Protein AF-A0A947DYX0-F1 (afdb_monomer_lite)

Structure (mmCIF, N/CA/C/O backbone):
data_AF-A0A947DYX0-F1
#
_entry.id   AF-A0A947DYX0-F1
#
loop_
_atom_site.group_PDB
_atom_site.id
_atom_site.type_symbol
_atom_site.label_atom_id
_atom_site.label_alt_id
_atom_site.label_comp_id
_atom_site.label_asym_id
_atom_site.label_entity_id
_atom_site.label_seq_id
_atom_site.pdbx_PDB_ins_code
_atom_site.Cartn_x
_atom_site.Cartn_y
_atom_site.Cartn_z
_atom_site.occupancy
_atom_site.B_iso_or_equiv
_atom_site.auth_seq_id
_atom_site.auth_comp_id
_atom_site.auth_asym_id
_atom_site.auth_atom_id
_atom_site.pdbx_PDB_model_num
ATOM 1 N N . MET A 1 1 ? 0.340 -6.813 -25.404 1.00 74.12 1 MET A N 1
ATOM 2 C CA . MET A 1 1 ? -0.403 -6.160 -24.301 1.00 74.12 1 MET A CA 1
ATOM 3 C C . MET A 1 1 ? 0.054 -4.710 -24.204 1.00 74.12 1 MET A C 1
ATOM 5 O O . MET A 1 1 ? 1.250 -4.486 -24.320 1.00 74.12 1 MET A O 1
ATOM 9 N N . LYS A 1 2 ? -0.851 -3.732 -24.047 1.00 79.88 2 LYS A N 1
ATOM 10 C CA . LYS A 1 2 ? -0.448 -2.337 -23.786 1.00 79.88 2 LYS A CA 1
ATOM 11 C C . LYS A 1 2 ? -0.071 -2.224 -22.305 1.00 79.88 2 LYS A C 1
ATOM 13 O O . LYS A 1 2 ? -0.899 -2.559 -21.464 1.00 79.88 2 LYS A O 1
ATOM 18 N N . ILE A 1 3 ? 1.159 -1.810 -22.000 1.00 84.88 3 ILE A N 1
ATOM 19 C CA . ILE A 1 3 ? 1.659 -1.669 -20.625 1.00 84.88 3 ILE A CA 1
ATOM 20 C C . ILE A 1 3 ? 2.014 -0.199 -20.404 1.00 84.88 3 ILE A C 1
ATOM 22 O O . ILE A 1 3 ? 2.856 0.340 -21.115 1.00 84.88 3 ILE A O 1
ATOM 26 N N . GLU A 1 4 ? 1.353 0.444 -19.443 1.00 91.44 4 GLU A N 1
ATOM 27 C CA . GLU A 1 4 ? 1.628 1.822 -19.030 1.00 91.44 4 GLU A CA 1
ATOM 28 C C . GLU A 1 4 ? 2.115 1.824 -17.580 1.00 91.44 4 GLU A C 1
ATOM 30 O O . GLU A 1 4 ? 1.540 1.163 -16.713 1.00 91.44 4 GLU A O 1
ATOM 35 N N . PHE A 1 5 ? 3.189 2.559 -17.311 1.00 93.19 5 PHE A N 1
ATOM 36 C CA . PHE A 1 5 ? 3.759 2.702 -15.977 1.00 93.19 5 PHE A CA 1
ATOM 37 C C . PHE A 1 5 ? 4.449 4.057 -15.827 1.00 93.19 5 PHE A C 1
ATOM 39 O O . PHE A 1 5 ? 4.789 4.729 -16.797 1.00 93.19 5 PHE A O 1
ATOM 46 N N . ASP A 1 6 ? 4.672 4.447 -14.576 1.00 95.25 6 ASP A N 1
ATOM 47 C CA . ASP A 1 6 ? 5.463 5.624 -14.234 1.00 95.25 6 ASP A CA 1
ATOM 48 C C . ASP A 1 6 ? 6.953 5.359 -14.512 1.00 95.25 6 ASP A C 1
ATOM 50 O O . ASP A 1 6 ? 7.538 4.413 -13.973 1.00 95.25 6 ASP A O 1
ATOM 54 N N . VAL A 1 7 ? 7.559 6.197 -15.357 1.00 93.69 7 VAL A N 1
ATOM 55 C CA . VAL A 1 7 ? 8.950 6.038 -15.809 1.00 93.69 7 VAL A CA 1
ATOM 56 C C . VAL A 1 7 ? 9.926 6.115 -14.634 1.00 93.69 7 VAL A C 1
ATOM 58 O O . VAL A 1 7 ? 10.794 5.256 -14.511 1.00 93.69 7 VAL A O 1
ATOM 61 N N . PHE A 1 8 ? 9.731 7.052 -13.701 1.00 95.62 8 PHE A N 1
ATOM 62 C CA . PHE A 1 8 ? 10.613 7.212 -12.541 1.00 95.62 8 PHE A CA 1
ATOM 63 C C . PHE A 1 8 ? 10.549 6.016 -11.580 1.00 95.62 8 PHE A C 1
ATOM 65 O O . PHE A 1 8 ? 11.541 5.663 -10.934 1.00 95.62 8 PHE A O 1
ATOM 72 N N . LYS A 1 9 ? 9.389 5.359 -11.459 1.00 93.50 9 LYS A N 1
ATOM 73 C CA . LYS A 1 9 ? 9.264 4.101 -10.710 1.00 93.50 9 LYS A CA 1
ATOM 74 C C . LYS A 1 9 ? 9.988 2.961 -11.414 1.00 93.50 9 LYS A C 1
ATOM 76 O O . LYS A 1 9 ? 10.657 2.197 -10.718 1.00 93.50 9 LYS A O 1
ATOM 81 N N . ASN A 1 10 ? 9.881 2.859 -12.739 1.00 95.44 10 ASN A N 1
ATOM 82 C CA . ASN A 1 10 ? 10.603 1.844 -13.502 1.00 95.44 10 ASN A CA 1
ATOM 83 C C . ASN A 1 10 ? 12.121 2.054 -13.382 1.00 95.44 10 ASN A C 1
ATOM 85 O O . ASN A 1 10 ? 12.824 1.138 -12.973 1.00 95.44 10 ASN A O 1
ATOM 89 N N . GLU A 1 11 ? 12.622 3.276 -13.585 1.00 96.06 11 GLU A N 1
ATOM 90 C CA . GLU A 1 11 ? 14.040 3.631 -13.408 1.00 96.06 11 GLU A CA 1
ATOM 91 C C . GLU A 1 11 ? 14.562 3.255 -12.020 1.00 96.06 11 GLU A C 1
ATOM 93 O O . GLU A 1 11 ? 15.599 2.602 -11.888 1.00 96.06 11 GLU A O 1
ATOM 98 N N . ARG A 1 12 ? 13.811 3.600 -10.965 1.00 96.25 12 ARG A N 1
ATOM 99 C CA . ARG A 1 12 ? 14.164 3.207 -9.597 1.00 96.25 12 ARG A CA 1
ATOM 100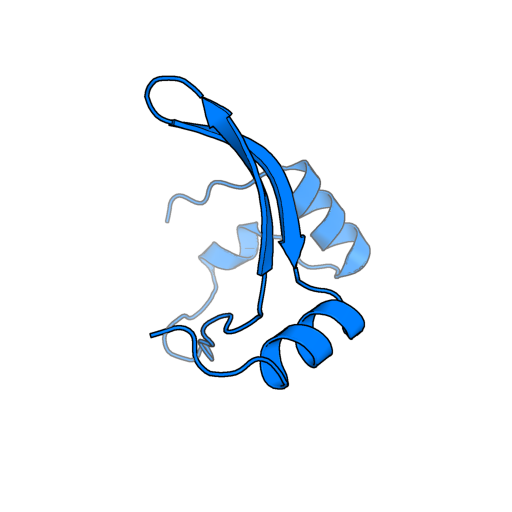 C C . ARG A 1 12 ? 14.188 1.689 -9.439 1.00 96.25 12 ARG A C 1
ATOM 102 O O . ARG A 1 12 ? 15.064 1.170 -8.750 1.00 96.25 12 ARG A O 1
ATOM 109 N N . ASN A 1 13 ? 13.242 0.973 -10.041 1.00 95.75 13 ASN A N 1
ATOM 110 C CA . ASN A 1 13 ? 13.195 -0.482 -9.966 1.00 95.75 13 ASN A CA 1
ATOM 111 C C . ASN A 1 13 ? 14.369 -1.135 -10.706 1.00 95.75 13 ASN A C 1
ATOM 113 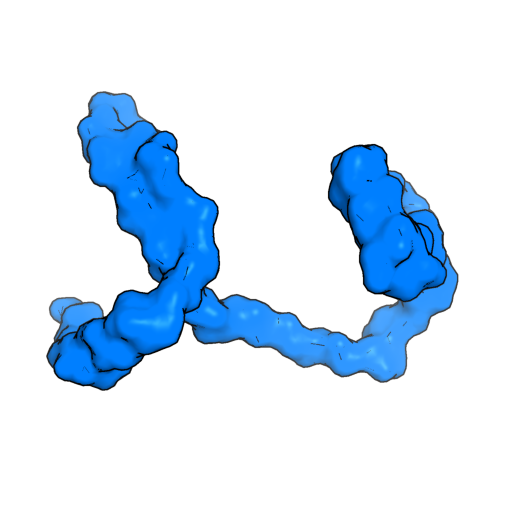O O . ASN A 1 13 ? 14.986 -2.050 -10.168 1.00 95.75 13 ASN A O 1
ATOM 117 N N . ILE A 1 14 ? 14.732 -0.618 -11.879 1.00 95.62 14 ILE A N 1
ATOM 118 C CA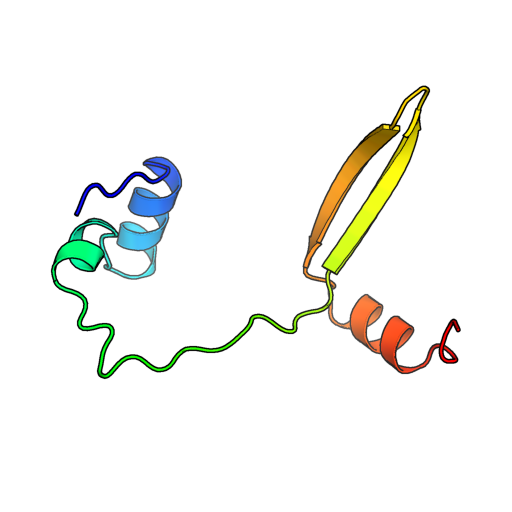 . ILE A 1 14 ? 15.906 -1.042 -12.646 1.00 95.62 14 ILE A CA 1
ATOM 119 C C . ILE A 1 14 ? 17.171 -0.800 -11.829 1.00 95.62 14 ILE A C 1
ATOM 121 O O . ILE A 1 14 ? 17.980 -1.705 -11.674 1.00 95.62 14 ILE A O 1
ATOM 125 N N . HIS A 1 15 ? 17.322 0.385 -11.244 1.00 95.94 15 HIS A N 1
ATOM 126 C CA . HIS A 1 15 ? 18.511 0.713 -10.468 1.00 95.94 15 HIS A CA 1
ATOM 127 C C . HIS A 1 15 ? 18.643 -0.142 -9.199 1.00 95.94 15 HIS A C 1
ATOM 129 O O . HIS A 1 15 ? 19.731 -0.590 -8.857 1.00 95.94 15 HIS A O 1
ATOM 135 N N . GLN A 1 16 ? 17.535 -0.386 -8.493 1.00 96.19 16 GLN A N 1
ATOM 136 C CA . GLN A 1 16 ? 17.553 -1.106 -7.215 1.00 96.19 16 GLN A CA 1
ATOM 137 C C . GLN A 1 16 ? 17.501 -2.631 -7.357 1.00 96.19 16 GLN A C 1
ATOM 139 O O . GLN A 1 16 ? 17.903 -3.335 -6.433 1.00 96.19 16 GLN A O 1
ATOM 144 N N . ARG A 1 17 ? 16.916 -3.147 -8.443 1.00 94.62 17 ARG A N 1
ATOM 145 C CA . ARG A 1 17 ? 16.566 -4.571 -8.595 1.00 94.62 17 ARG A CA 1
ATOM 146 C C . ARG A 1 17 ? 16.947 -5.154 -9.956 1.00 94.62 17 ARG A C 1
ATOM 148 O O . ARG A 1 17 ? 16.628 -6.312 -10.205 1.00 94.62 17 ARG A O 1
ATOM 155 N N . SER A 1 18 ? 17.584 -4.377 -10.835 1.00 94.06 18 SER A N 1
ATOM 156 C CA . SER A 1 18 ? 17.958 -4.780 -12.201 1.00 94.06 18 SER A CA 1
ATOM 157 C C . SER A 1 18 ? 16.793 -5.381 -12.995 1.00 94.06 18 SER A C 1
ATOM 159 O O . SER A 1 18 ? 16.975 -6.302 -13.791 1.00 94.06 18 SER A O 1
ATOM 161 N N . LEU A 1 19 ? 15.575 -4.877 -12.759 1.00 93.12 19 LEU A N 1
ATOM 162 C CA . LEU A 1 19 ? 14.345 -5.433 -13.314 1.00 93.12 19 LEU A CA 1
ATOM 163 C C . LEU A 1 19 ? 13.487 -4.339 -13.959 1.00 93.12 19 LEU A C 1
ATOM 165 O O . LEU A 1 19 ? 12.964 -3.461 -13.277 1.00 93.12 19 LEU A O 1
ATOM 169 N N . GLN A 1 20 ? 13.350 -4.417 -15.278 1.00 95.19 20 GLN A N 1
ATOM 170 C CA . GLN A 1 20 ? 12.552 -3.514 -16.110 1.00 95.19 20 GLN A CA 1
ATOM 171 C C . GLN A 1 20 ? 11.079 -3.941 -16.126 1.00 95.19 20 GLN A C 1
ATOM 173 O O . GLN A 1 20 ? 10.786 -5.136 -16.221 1.00 95.19 20 GLN A O 1
ATOM 178 N N . PHE A 1 21 ? 10.150 -2.988 -16.057 1.00 95.25 21 PHE A N 1
ATOM 179 C CA . PHE A 1 21 ? 8.705 -3.248 -16.087 1.00 95.25 21 PHE A CA 1
ATOM 180 C C . PHE A 1 21 ? 8.203 -3.711 -17.457 1.00 95.25 21 PHE A C 1
ATOM 182 O O . PHE A 1 21 ? 7.218 -4.437 -17.533 1.00 95.25 21 PHE A O 1
ATOM 189 N N . GLU A 1 22 ? 8.902 -3.377 -18.537 1.00 93.75 22 GLU A N 1
ATOM 190 C CA . GLU A 1 22 ? 8.597 -3.822 -19.898 1.00 93.75 22 GLU A CA 1
ATOM 191 C C . GLU A 1 22 ? 8.612 -5.355 -20.017 1.00 93.75 22 GLU A C 1
ATOM 193 O O . GLU A 1 22 ? 7.842 -5.918 -20.794 1.00 93.75 22 GLU A O 1
ATOM 198 N N . ARG A 1 23 ? 9.400 -6.044 -19.174 1.00 92.50 23 ARG A N 1
ATOM 199 C CA . ARG A 1 23 ? 9.461 -7.517 -19.117 1.00 92.50 23 ARG A CA 1
ATOM 200 C C . ARG A 1 23 ? 8.142 -8.169 -18.701 1.00 92.50 23 ARG A C 1
ATOM 202 O O . ARG A 1 23 ? 7.996 -9.375 -18.855 1.00 92.50 23 ARG A O 1
ATOM 209 N N . VAL A 1 24 ? 7.171 -7.397 -18.205 1.00 92.62 24 VAL A N 1
ATOM 210 C CA . VAL A 1 24 ? 5.810 -7.890 -17.943 1.00 92.62 24 VAL A CA 1
ATOM 211 C C . VAL A 1 24 ? 5.141 -8.402 -19.223 1.00 92.62 24 VAL A C 1
ATOM 213 O O . VAL A 1 24 ? 4.288 -9.279 -19.139 1.00 92.62 24 VAL A O 1
ATOM 216 N N . ALA A 1 25 ? 5.544 -7.922 -20.407 1.00 91.25 25 ALA A N 1
ATOM 217 C CA . ALA A 1 25 ? 5.044 -8.447 -21.678 1.00 91.25 25 ALA A CA 1
ATOM 218 C C . ALA A 1 25 ? 5.349 -9.944 -21.875 1.00 91.25 25 ALA A C 1
ATOM 220 O O . ALA A 1 25 ? 4.559 -10.633 -22.516 1.00 91.25 25 ALA A O 1
ATOM 221 N N . ASP A 1 26 ? 6.442 -10.429 -21.278 1.00 90.75 26 ASP A N 1
ATOM 222 C CA . ASP A 1 26 ? 6.900 -11.820 -21.355 1.00 90.75 26 ASP A CA 1
ATOM 223 C C . ASP A 1 26 ? 6.572 -12.621 -20.080 1.00 90.75 26 ASP A C 1
ATOM 225 O O . ASP A 1 26 ? 6.999 -13.766 -19.929 1.00 90.75 26 ASP A O 1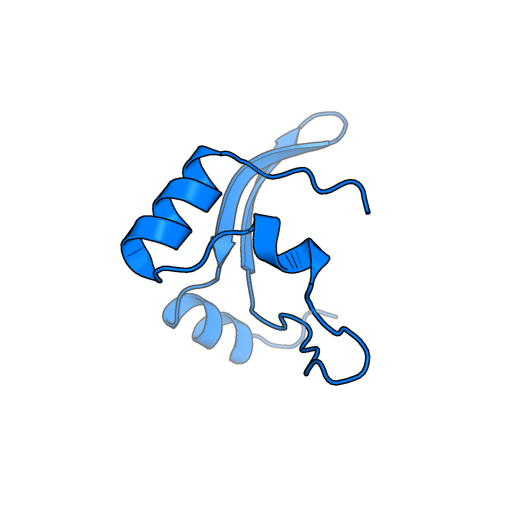
ATOM 229 N N . PHE A 1 27 ? 5.861 -12.023 -19.119 1.00 90.50 27 PHE A N 1
ATOM 230 C CA . PHE A 1 27 ? 5.556 -12.666 -17.845 1.00 90.50 27 PHE A CA 1
ATOM 231 C C . PHE A 1 27 ? 4.458 -13.724 -18.017 1.00 90.50 27 PHE A C 1
ATOM 233 O O . PHE A 1 27 ? 3.335 -13.412 -18.416 1.00 90.50 27 PHE A O 1
ATOM 240 N N . ASP A 1 28 ? 4.766 -14.981 -17.686 1.00 91.62 28 ASP A N 1
ATOM 241 C CA . ASP A 1 28 ? 3.786 -16.066 -17.717 1.00 91.62 28 ASP A CA 1
ATOM 242 C C . ASP A 1 28 ? 2.899 -16.037 -16.466 1.00 91.62 28 ASP A C 1
ATOM 244 O O . ASP A 1 28 ? 3.256 -16.521 -15.391 1.00 91.62 28 ASP A O 1
ATOM 248 N N . PHE A 1 29 ? 1.704 -15.474 -16.620 1.00 88.19 29 PHE A N 1
ATOM 249 C CA . PHE A 1 29 ? 0.713 -15.410 -15.550 1.00 88.19 29 PHE A CA 1
ATOM 250 C C . PHE A 1 29 ? 0.148 -16.784 -15.149 1.00 88.19 29 PHE A C 1
ATOM 252 O O . PHE A 1 29 ? -0.393 -16.892 -14.051 1.00 88.19 29 PHE A O 1
ATOM 259 N N . ASN A 1 30 ? 0.278 -17.835 -15.973 1.00 92.56 30 ASN A N 1
ATOM 260 C CA . ASN A 1 30 ? -0.269 -19.161 -15.647 1.00 92.56 30 ASN A CA 1
ATOM 261 C C . ASN A 1 30 ? 0.527 -19.869 -14.547 1.00 92.56 30 ASN A C 1
ATOM 263 O O . ASN A 1 30 ? -0.026 -20.677 -13.804 1.00 92.56 30 ASN A O 1
ATOM 267 N N . THR A 1 31 ? 1.821 -19.570 -14.446 1.00 92.44 31 THR A N 1
ATOM 268 C CA . THR A 1 31 ? 2.722 -20.142 -13.437 1.00 92.44 31 THR A CA 1
ATOM 269 C C . THR A 1 31 ? 3.041 -19.165 -12.305 1.00 92.44 31 THR A C 1
ATOM 271 O O . THR A 1 31 ? 3.787 -19.492 -11.380 1.00 92.44 31 THR A O 1
ATOM 274 N N . ALA A 1 32 ? 2.457 -17.966 -12.338 1.00 92.69 32 ALA A N 1
ATOM 275 C CA . ALA A 1 32 ? 2.703 -16.929 -11.353 1.00 92.69 32 ALA A CA 1
ATOM 276 C C . ALA A 1 32 ? 2.058 -17.242 -9.993 1.00 92.69 32 ALA A C 1
ATOM 278 O O . ALA A 1 32 ? 0.895 -17.633 -9.899 1.00 92.69 32 ALA A O 1
ATOM 279 N N . ILE A 1 33 ? 2.792 -16.962 -8.913 1.00 90.94 33 ILE A N 1
ATOM 280 C CA . ILE A 1 33 ? 2.212 -16.888 -7.570 1.00 90.94 33 ILE A CA 1
ATOM 281 C C . ILE A 1 33 ? 1.552 -15.517 -7.420 1.00 90.94 33 ILE A C 1
ATOM 283 O O . ILE A 1 33 ? 2.227 -14.487 -7.449 1.00 90.94 33 ILE A O 1
ATOM 287 N N . VAL A 1 34 ? 0.235 -15.505 -7.225 1.00 88.75 34 VAL A N 1
ATOM 288 C CA . VAL A 1 34 ? -0.533 -14.288 -6.944 1.00 88.75 34 VAL A CA 1
ATOM 289 C C . VAL A 1 34 ? -0.855 -14.241 -5.457 1.00 88.75 34 VAL A C 1
ATOM 291 O O . VAL A 1 34 ? -1.459 -15.160 -4.911 1.00 88.75 34 VAL A O 1
ATOM 294 N N . GLN A 1 35 ? -0.471 -13.148 -4.802 1.00 88.75 35 GLN A N 1
ATOM 295 C CA . GLN A 1 35 ? -0.790 -12.900 -3.402 1.00 88.75 35 GLN A CA 1
ATOM 296 C C . GLN A 1 35 ? -1.501 -11.556 -3.274 1.00 88.75 35 GLN A C 1
ATOM 298 O O . GLN A 1 35 ? -0.991 -10.526 -3.718 1.00 88.75 35 GLN A O 1
ATOM 303 N N . GLN A 1 36 ? -2.668 -11.558 -2.633 1.00 86.69 36 GLN A N 1
ATOM 304 C CA . GLN A 1 36 ? -3.341 -10.323 -2.252 1.00 86.69 36 GLN A CA 1
ATOM 305 C C . GLN A 1 36 ? -2.511 -9.591 -1.190 1.00 86.69 36 GLN A C 1
ATOM 307 O O . GLN A 1 36 ? -2.098 -10.189 -0.192 1.00 86.69 36 GLN A O 1
ATOM 312 N N . ASP A 1 37 ? -2.276 -8.289 -1.383 1.00 84.75 37 ASP A N 1
ATOM 313 C CA . ASP A 1 37 ? -1.630 -7.467 -0.358 1.00 84.75 37 ASP A CA 1
ATOM 314 C C . ASP A 1 37 ? -2.620 -7.230 0.795 1.00 84.75 37 ASP A C 1
ATOM 316 O O . ASP A 1 37 ? -3.476 -6.352 0.733 1.00 84.75 37 ASP A O 1
ATOM 320 N N . ILE A 1 38 ? -2.51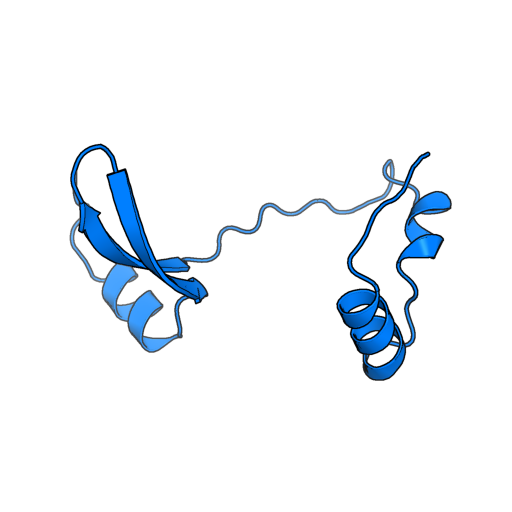6 -8.051 1.841 1.00 87.06 38 ILE A N 1
ATOM 321 C CA . ILE A 1 38 ? -3.341 -7.986 3.060 1.00 87.06 38 ILE A CA 1
ATOM 322 C C . ILE A 1 38 ? -2.770 -7.025 4.118 1.00 87.06 38 ILE A C 1
ATOM 324 O O . ILE A 1 38 ? -3.123 -7.102 5.293 1.00 87.06 38 ILE A O 1
ATOM 328 N N . ARG A 1 39 ? -1.840 -6.137 3.743 1.00 89.62 39 ARG A N 1
ATOM 329 C CA . ARG A 1 39 ? -1.220 -5.200 4.690 1.00 89.62 39 ARG A CA 1
ATOM 330 C C . ARG A 1 39 ? -2.207 -4.141 5.165 1.00 89.62 39 ARG A C 1
ATOM 332 O O . ARG A 1 39 ? -2.924 -3.527 4.373 1.00 89.62 39 ARG A O 1
ATOM 339 N N . LEU A 1 40 ? -2.129 -3.829 6.455 1.00 92.38 40 LEU A N 1
ATOM 340 C CA . LEU A 1 40 ? -2.810 -2.680 7.033 1.00 92.38 40 LEU A CA 1
ATOM 341 C C . LEU A 1 40 ? -2.232 -1.372 6.468 1.00 92.38 40 LEU A C 1
ATOM 343 O O . LEU A 1 40 ? -1.015 -1.208 6.333 1.00 92.38 40 LEU A O 1
ATOM 347 N N . HIS A 1 41 ? -3.116 -0.429 6.158 1.00 94.62 41 HIS A N 1
ATOM 348 C CA . HIS A 1 41 ? -2.770 0.914 5.708 1.00 94.62 41 HIS A CA 1
ATOM 349 C C . HIS A 1 41 ? -3.369 1.951 6.658 1.00 94.62 41 HIS A C 1
ATOM 351 O O . HIS A 1 41 ? -4.400 1.715 7.281 1.00 94.62 41 HIS A O 1
ATOM 357 N N . VAL A 1 42 ? -2.723 3.112 6.748 1.00 95.25 42 VAL A N 1
ATOM 358 C CA . VAL A 1 42 ? -3.198 4.254 7.531 1.00 95.25 42 VAL A CA 1
ATOM 359 C C . VAL A 1 42 ? -3.576 5.379 6.580 1.00 95.25 42 VAL A C 1
ATOM 361 O O . VAL A 1 42 ? -2.767 5.795 5.744 1.00 95.25 42 VAL A O 1
ATOM 364 N N . LEU A 1 43 ? -4.804 5.874 6.738 1.00 96.44 43 LEU A N 1
ATOM 365 C CA . LEU A 1 43 ? -5.345 7.028 6.032 1.00 96.44 43 LEU A CA 1
ATOM 366 C C . LEU A 1 43 ? -5.579 8.165 7.032 1.00 96.44 43 LEU A C 1
ATOM 368 O O . LEU A 1 43 ? -6.368 8.030 7.962 1.00 96.44 43 LEU A O 1
ATOM 372 N N . CYS A 1 44 ? -4.913 9.297 6.825 1.00 96.81 44 CYS A N 1
ATOM 373 C CA . CYS A 1 44 ? -5.200 10.545 7.527 1.00 96.81 44 CYS A CA 1
ATOM 374 C C . CYS A 1 44 ? -5.924 11.478 6.558 1.00 96.81 44 CYS A C 1
ATOM 376 O O . CYS A 1 44 ? -5.416 11.737 5.464 1.00 96.81 44 CYS A O 1
ATOM 378 N N . PHE A 1 45 ? -7.090 11.987 6.948 1.00 98.25 45 PHE A N 1
ATOM 379 C CA . PHE A 1 45 ? -7.913 12.836 6.095 1.00 98.25 45 PHE A CA 1
ATOM 380 C C . PHE A 1 45 ? -8.719 13.848 6.910 1.00 98.25 45 PHE A C 1
ATOM 382 O O . PHE A 1 45 ? -8.910 13.689 8.115 1.00 98.25 45 PHE A O 1
ATOM 389 N N . THR A 1 46 ? -9.210 14.879 6.230 1.00 97.94 46 THR A N 1
ATOM 390 C CA . THR A 1 46 ? -10.206 15.813 6.765 1.00 97.94 46 THR A CA 1
ATOM 391 C C . THR A 1 46 ? -11.473 15.701 5.920 1.00 97.94 46 THR A C 1
ATOM 393 O O . THR A 1 46 ? -11.361 15.780 4.693 1.00 97.94 46 THR A O 1
ATOM 396 N N . PRO A 1 47 ? -12.662 15.502 6.514 1.00 97.94 47 PRO A N 1
ATOM 397 C CA . PRO A 1 47 ? -13.917 15.597 5.774 1.00 97.94 47 PRO A CA 1
ATOM 398 C C . PRO A 1 47 ? -14.070 16.985 5.140 1.00 97.94 47 PRO A C 1
ATOM 400 O O . PRO A 1 47 ? -13.699 17.990 5.744 1.00 97.94 47 PRO A O 1
ATOM 403 N N . ILE A 1 48 ? -14.606 17.042 3.928 1.00 97.69 48 ILE A N 1
ATOM 404 C CA . ILE A 1 48 ? -14.956 18.276 3.213 1.00 97.69 48 ILE A CA 1
ATOM 405 C C . ILE A 1 48 ? -16.371 18.133 2.649 1.00 97.69 48 ILE A C 1
ATOM 407 O O . ILE A 1 48 ? -16.925 17.033 2.643 1.00 97.69 48 ILE A O 1
ATOM 411 N N . ASP A 1 49 ? -16.955 19.226 2.158 1.00 97.69 49 ASP A N 1
ATOM 412 C CA . ASP A 1 49 ? -18.236 19.128 1.460 1.00 97.69 49 ASP A CA 1
ATOM 413 C C . ASP A 1 49 ? -18.111 18.195 0.243 1.00 97.69 49 ASP A C 1
ATOM 415 O O . ASP A 1 49 ? -17.181 18.315 -0.559 1.00 97.69 49 ASP A O 1
ATOM 419 N N . GLY A 1 50 ? -18.999 17.206 0.164 1.00 96.75 50 GLY A N 1
ATOM 420 C CA . GLY A 1 50 ? -18.996 16.186 -0.885 1.00 96.75 50 GLY A CA 1
ATOM 421 C C . GLY A 1 50 ? -17.837 15.175 -0.867 1.00 96.75 50 GLY A C 1
ATOM 422 O O . GLY A 1 50 ? -17.738 14.388 -1.808 1.00 96.75 50 GLY A O 1
ATOM 423 N N . GLY A 1 51 ? -16.958 15.140 0.148 1.00 96.44 51 GLY A N 1
ATOM 424 C CA . GLY A 1 51 ? -15.871 14.152 0.151 1.00 96.44 51 GLY A CA 1
ATOM 425 C C . GLY A 1 51 ? -14.857 14.232 1.291 1.00 96.44 51 GLY A C 1
ATOM 426 O O . GLY A 1 51 ? -15.152 14.650 2.408 1.00 96.44 51 GLY A O 1
ATOM 427 N N . ILE A 1 52 ? -13.627 13.796 1.003 1.00 98.12 52 ILE A N 1
ATOM 428 C CA . ILE A 1 52 ? -12.499 13.847 1.939 1.00 98.12 52 ILE A CA 1
ATOM 429 C C . ILE A 1 52 ? -11.278 14.491 1.285 1.00 98.12 52 ILE A C 1
ATOM 431 O O . ILE A 1 52 ? -10.960 14.240 0.124 1.00 98.12 52 ILE A O 1
ATOM 435 N N . ARG A 1 53 ? -10.540 15.283 2.059 1.00 97.19 53 ARG A N 1
ATOM 436 C CA . ARG A 1 53 ? -9.195 15.736 1.711 1.00 97.19 53 ARG A CA 1
ATOM 437 C C . ARG A 1 53 ? -8.179 14.782 2.323 1.00 97.19 53 ARG A C 1
ATOM 439 O O . ARG A 1 53 ? -7.998 14.773 3.540 1.00 97.19 53 ARG A O 1
ATOM 446 N N . VAL A 1 54 ? -7.510 13.987 1.491 1.00 97.75 54 VAL A N 1
ATOM 447 C CA . VAL A 1 54 ? -6.451 13.072 1.940 1.00 97.75 54 VAL A CA 1
ATOM 448 C C . VAL A 1 54 ? -5.204 13.871 2.323 1.00 97.75 54 VAL A C 1
ATOM 450 O O . VAL A 1 54 ? -4.692 14.651 1.525 1.00 97.75 54 VAL A O 1
ATOM 453 N N . ILE A 1 55 ? -4.714 13.665 3.546 1.00 97.88 55 ILE A N 1
ATOM 454 C CA . ILE A 1 55 ? -3.475 14.259 4.070 1.00 97.88 55 ILE A CA 1
ATOM 455 C C . ILE A 1 55 ? -2.323 13.252 3.970 1.00 97.88 55 ILE A C 1
ATOM 457 O O . ILE A 1 55 ? -1.206 13.612 3.610 1.00 97.88 55 ILE A O 1
ATOM 461 N N . SER A 1 56 ? -2.574 11.976 4.282 1.00 96.69 56 SER A N 1
ATOM 462 C CA . SER A 1 56 ? -1.571 10.908 4.207 1.00 96.69 56 SER A CA 1
ATOM 463 C C . SER A 1 56 ? -2.235 9.572 3.904 1.00 96.69 56 SER A C 1
ATOM 465 O O . SER A 1 56 ? -3.222 9.227 4.548 1.00 96.69 56 SER A O 1
ATOM 467 N N . PHE A 1 57 ? -1.669 8.805 2.972 1.00 96.00 57 PHE A N 1
ATOM 468 C CA . PHE A 1 57 ? -2.043 7.414 2.727 1.00 96.00 57 PHE A CA 1
ATOM 469 C C . PHE A 1 57 ? -0.776 6.570 2.600 1.00 96.00 57 PHE A C 1
ATOM 471 O O . PHE A 1 57 ? 0.044 6.792 1.708 1.00 96.00 57 PHE A O 1
ATOM 478 N N . ARG A 1 58 ? -0.572 5.645 3.540 1.00 94.81 58 ARG A N 1
ATOM 479 C CA . ARG A 1 58 ? 0.666 4.861 3.638 1.00 94.81 58 ARG A CA 1
ATOM 480 C C . ARG A 1 58 ? 0.415 3.478 4.222 1.00 94.81 58 ARG A C 1
ATOM 482 O O . ARG A 1 58 ? -0.615 3.233 4.843 1.00 94.81 58 ARG A O 1
ATOM 489 N N . LYS A 1 59 ? 1.405 2.598 4.084 1.00 94.56 59 LYS A N 1
ATOM 490 C CA . LYS A 1 59 ? 1.456 1.333 4.828 1.00 94.56 59 LYS A CA 1
ATOM 491 C C . LYS A 1 59 ? 1.573 1.620 6.323 1.00 94.56 59 LYS A C 1
ATOM 493 O O . LYS A 1 59 ? 2.338 2.506 6.710 1.00 94.56 59 LYS A O 1
ATOM 498 N N . ALA A 1 60 ? 0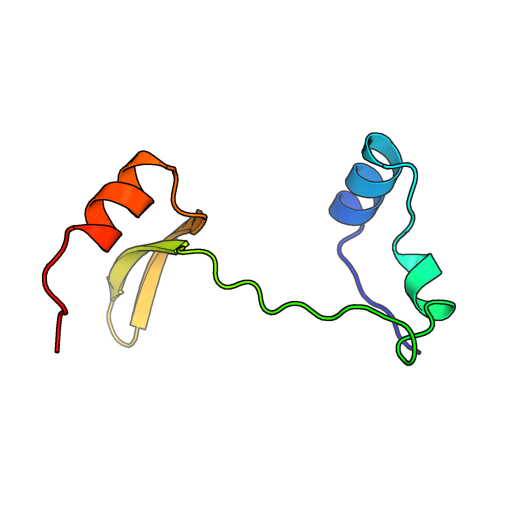.829 0.873 7.131 1.00 95.00 60 ALA A N 1
ATOM 499 C CA . ALA A 1 60 ? 0.949 0.944 8.577 1.00 95.00 60 ALA A CA 1
ATOM 500 C C . ALA A 1 60 ? 2.354 0.498 9.004 1.00 95.00 60 ALA A C 1
ATOM 502 O O . ALA A 1 60 ? 2.911 -0.465 8.469 1.00 95.00 60 ALA A O 1
ATOM 503 N N . ASN A 1 61 ? 2.942 1.212 9.955 1.00 94.38 61 ASN A N 1
ATOM 504 C CA . ASN A 1 61 ? 4.202 0.818 10.572 1.00 94.38 61 ASN A CA 1
ATOM 505 C C . ASN A 1 61 ? 3.966 -0.261 11.657 1.00 94.38 61 ASN A C 1
ATOM 507 O O . ASN A 1 61 ? 2.826 -0.474 12.077 1.00 94.38 61 ASN A O 1
ATOM 511 N N . PRO A 1 62 ? 5.019 -0.930 12.166 1.00 94.31 62 PRO A N 1
ATOM 512 C CA . PRO A 1 62 ? 4.856 -2.001 13.154 1.00 94.31 62 PRO A CA 1
ATOM 513 C C . PRO A 1 62 ? 4.102 -1.593 14.430 1.00 94.31 62 PRO A C 1
ATOM 515 O O . PRO A 1 62 ? 3.396 -2.409 15.019 1.00 94.31 62 PRO A O 1
ATOM 518 N N . ARG A 1 63 ? 4.218 -0.328 14.858 1.00 93.00 63 ARG A N 1
ATOM 519 C CA . ARG A 1 63 ? 3.506 0.184 16.037 1.00 93.00 63 ARG A CA 1
ATOM 520 C C . ARG A 1 63 ? 2.009 0.333 15.763 1.00 93.00 63 ARG A C 1
ATOM 522 O O . ARG A 1 63 ? 1.203 -0.027 16.613 1.00 93.00 63 ARG A O 1
ATOM 529 N N . GLU A 1 64 ? 1.649 0.853 14.595 1.00 94.31 64 GLU A N 1
ATOM 530 C CA . GLU A 1 64 ? 0.259 1.023 14.154 1.00 94.31 64 GLU A CA 1
ATOM 531 C C . GLU A 1 64 ? -0.430 -0.328 13.948 1.00 94.31 64 GLU A C 1
ATOM 533 O O . GLU A 1 64 ? -1.559 -0.501 14.395 1.00 94.31 64 GLU A O 1
ATOM 538 N N . ILE A 1 65 ? 0.276 -1.302 13.359 1.00 93.69 65 ILE A N 1
ATOM 539 C CA . ILE A 1 65 ? -0.212 -2.681 13.208 1.00 93.69 65 ILE A CA 1
ATOM 540 C C . ILE A 1 65 ? -0.524 -3.285 14.578 1.00 93.69 65 ILE A C 1
ATOM 542 O O . ILE A 1 65 ? -1.653 -3.702 14.810 1.00 93.69 65 ILE A O 1
ATOM 546 N N . ARG A 1 66 ? 0.433 -3.247 15.518 1.00 92.75 66 ARG A N 1
ATOM 547 C CA . ARG A 1 66 ? 0.218 -3.773 16.876 1.00 92.75 66 ARG A CA 1
ATOM 548 C C . ARG A 1 66 ? -0.969 -3.101 17.571 1.00 92.75 66 ARG A C 1
ATOM 550 O O . ARG A 1 66 ? -1.729 -3.770 18.260 1.00 92.75 66 ARG A O 1
ATOM 557 N N . SER A 1 67 ? -1.122 -1.786 17.405 1.00 90.69 67 SER A N 1
ATOM 558 C CA . SER A 1 67 ? -2.255 -1.057 17.982 1.00 90.69 67 SER A CA 1
ATOM 559 C C . SER A 1 67 ? -3.594 -1.483 17.379 1.00 90.69 67 SER A C 1
ATOM 561 O O . SER A 1 67 ? -4.585 -1.513 18.099 1.00 90.69 67 SER A O 1
ATOM 563 N N . TYR A 1 68 ? -3.632 -1.781 16.079 1.00 89.62 68 TYR A N 1
ATOM 564 C CA . TYR A 1 68 ? -4.834 -2.243 15.390 1.00 89.62 68 TYR A CA 1
ATOM 565 C C . TYR A 1 68 ? -5.211 -3.673 15.795 1.00 89.62 68 TYR A C 1
ATOM 567 O O . TYR A 1 68 ? -6.366 -3.930 16.103 1.00 89.62 68 TYR A O 1
ATOM 575 N N . GLU A 1 69 ? -4.239 -4.585 15.872 1.00 88.81 69 GLU A N 1
ATOM 576 C CA . GLU A 1 69 ? -4.466 -5.987 16.261 1.00 88.81 69 GLU A CA 1
ATOM 577 C C . GLU A 1 69 ? -4.977 -6.145 17.702 1.00 88.81 69 GLU A C 1
ATOM 579 O O . GLU A 1 69 ? -5.661 -7.115 18.015 1.00 88.81 69 GLU A O 1
ATOM 584 N N . GLN A 1 70 ? -4.640 -5.203 18.588 1.00 89.94 70 GLN A N 1
ATOM 585 C CA . GLN A 1 70 ? -5.107 -5.179 19.978 1.00 89.94 70 GLN A CA 1
ATOM 586 C C . GLN A 1 70 ? -6.441 -4.442 20.159 1.00 89.94 70 GLN A C 1
ATOM 588 O O . GLN A 1 70 ? -7.002 -4.467 21.257 1.00 89.94 70 GLN A O 1
ATOM 593 N N . ALA A 1 71 ? -6.938 -3.758 19.125 1.00 83.00 71 ALA A N 1
ATOM 594 C CA . ALA A 1 71 ? -8.201 -3.046 19.206 1.00 83.00 71 ALA A CA 1
ATOM 595 C C . ALA A 1 71 ? -9.372 -4.047 19.216 1.00 83.00 71 ALA A C 1
ATOM 597 O O . ALA A 1 71 ? -9.349 -5.029 18.469 1.00 83.00 71 ALA A O 1
ATOM 598 N N . PRO A 1 72 ? -10.420 -3.815 20.028 1.00 77.38 72 PRO A N 1
ATOM 599 C CA . PRO A 1 72 ? -11.653 -4.583 19.924 1.00 77.38 72 PRO A CA 1
ATOM 600 C C . PRO A 1 72 ? -12.210 -4.496 18.495 1.00 77.38 72 PRO A C 1
ATOM 602 O O . PRO A 1 72 ? -12.107 -3.426 17.881 1.00 77.38 72 PRO A O 1
ATOM 605 N N . PRO A 1 73 ? -12.832 -5.569 17.970 1.00 73.31 73 PRO A N 1
ATOM 606 C CA . PRO A 1 73 ? -13.494 -5.521 16.676 1.00 73.31 73 PRO A CA 1
ATOM 607 C C . PRO A 1 73 ? -14.488 -4.364 16.663 1.00 73.31 73 PRO A C 1
ATOM 609 O O . PRO A 1 73 ? -15.410 -4.308 17.477 1.00 73.31 73 PRO A O 1
ATOM 612 N N . THR A 1 74 ? -14.268 -3.411 15.766 1.00 63.84 74 THR A N 1
ATOM 613 C CA . THR A 1 74 ? -15.224 -2.335 15.522 1.00 63.84 74 THR A CA 1
ATOM 614 C C . THR A 1 74 ? -16.263 -2.913 14.565 1.00 63.84 74 THR A C 1
ATOM 616 O O . THR A 1 74 ? -16.001 -3.021 13.367 1.00 63.84 74 THR A O 1
ATOM 619 N N . HIS A 1 75 ? -17.373 -3.403 15.121 1.00 53.00 75 HIS A N 1
ATOM 620 C CA . HIS A 1 75 ? -18.563 -3.818 14.375 1.00 53.00 75 HIS A CA 1
ATOM 621 C C . HIS A 1 75 ? -19.553 -2.662 14.284 1.00 53.00 75 HIS A C 1
ATOM 623 O O . HIS A 1 75 ? -19.752 -1.987 15.320 1.00 53.00 75 HIS A O 1
#

Radius of gyration: 18.3 Å; chains: 1; bounding box: 38×39×44 Å

pLDDT: mean 91.58, std 7.57, range [53.0, 98.25]

Secondary structure (DSSP, 8-state):
------HHHHHHHHHHHS--GGGGGG--TTSPPP------EEEEEEEETTEEEEEEEEEPPHHHHHHHHTSPP--

Sequence (75 aa):
MKIEFDVFKNERNIHQRSLQFERVADFDFNTAIVQQDIRLHVLCFTPIDGGIRVISFRKANPREIRSYEQAPPTH

Foldseek 3Di:
DDDDDDPVVQVVCCVVPVDGPVCVVVDDPVPDDDDDPPFDWDWDWDDDVPGIHTPDIGTDDPVRVVVVVPDDPPD